Protein AF-A0A7C7MAG7-F1 (afdb_monomer)

Secondary structure (DSSP, 8-state):
--HHHHHHHHHHHHHHHBTTBSS-TTTTS-TT-GGGS------GGGS-SS--EEEEETTEEEEEEE-GGG-EEEEESS-TTT---GGGSB-SSTT-EE-TTT--EE-TTS-B--

Structure (mmCIF, N/CA/C/O backbone):
data_AF-A0A7C7MAG7-F1
#
_entry.id   AF-A0A7C7MAG7-F1
#
loop_
_atom_site.group_PDB
_atom_site.id
_atom_site.type_symbol
_atom_site.label_atom_id
_atom_site.label_alt_id
_atom_site.label_comp_id
_atom_site.label_asym_id
_atom_site.label_entity_id
_atom_site.label_seq_id
_atom_site.pdbx_PDB_ins_code
_atom_site.Cartn_x
_atom_site.Cartn_y
_atom_site.Cartn_z
_atom_site.occupancy
_atom_site.B_iso_or_equiv
_atom_site.auth_seq_id
_atom_site.auth_comp_id
_atom_site.auth_asym_id
_atom_site.auth_atom_id
_atom_site.pdbx_PDB_model_num
ATOM 1 N N . MET A 1 1 ? 0.077 -0.102 -46.050 1.00 50.94 1 MET A N 1
ATOM 2 C CA . MET A 1 1 ? 1.433 0.404 -45.736 1.00 50.94 1 MET A CA 1
ATOM 3 C C . MET A 1 1 ? 2.430 -0.643 -46.208 1.00 50.94 1 MET A C 1
ATOM 5 O O . MET A 1 1 ? 2.152 -1.820 -46.028 1.00 50.94 1 MET A O 1
ATOM 9 N N . ASN A 1 2 ? 3.493 -0.244 -46.910 1.00 47.66 2 ASN A N 1
ATOM 10 C CA . ASN A 1 2 ? 4.407 -1.168 -47.594 1.00 47.66 2 ASN A CA 1
ATOM 11 C C . ASN A 1 2 ? 5.429 -1.743 -46.595 1.00 47.66 2 ASN A C 1
ATOM 13 O O . ASN A 1 2 ? 6.173 -0.972 -45.993 1.00 47.66 2 ASN A O 1
ATOM 17 N N . GLY A 1 3 ? 5.449 -3.066 -46.404 1.00 47.47 3 GLY A N 1
ATOM 18 C CA . GLY A 1 3 ? 6.265 -3.742 -45.383 1.00 47.47 3 GLY A CA 1
ATOM 19 C C . GLY A 1 3 ? 7.776 -3.528 -45.527 1.00 47.47 3 GLY A C 1
ATOM 20 O O . GLY A 1 3 ? 8.482 -3.539 -44.527 1.00 47.47 3 GLY A O 1
ATOM 21 N N . ALA A 1 4 ? 8.254 -3.231 -46.739 1.00 56.16 4 ALA A N 1
ATOM 22 C CA . ALA A 1 4 ? 9.653 -2.884 -46.990 1.00 56.16 4 ALA A CA 1
ATOM 23 C C . ALA A 1 4 ? 10.086 -1.600 -46.256 1.00 56.16 4 ALA A C 1
ATOM 25 O O . ALA A 1 4 ? 11.155 -1.555 -45.664 1.00 56.16 4 ALA A O 1
ATOM 26 N N . LYS A 1 5 ? 9.208 -0.589 -46.193 1.00 50.78 5 LYS A N 1
ATOM 27 C CA . LYS A 1 5 ? 9.517 0.692 -45.540 1.00 50.78 5 LYS A CA 1
ATOM 28 C C . LYS A 1 5 ? 9.654 0.552 -44.016 1.00 50.78 5 LYS A C 1
ATOM 30 O O . LYS A 1 5 ? 10.458 1.242 -43.410 1.00 50.78 5 LYS A O 1
ATOM 35 N N . LEU A 1 6 ? 8.894 -0.366 -43.410 1.00 50.84 6 LEU A N 1
ATOM 36 C CA . LEU A 1 6 ? 8.972 -0.659 -41.972 1.00 50.84 6 LEU A CA 1
ATOM 37 C C . LEU A 1 6 ? 10.269 -1.390 -41.600 1.00 50.84 6 LEU A C 1
ATOM 39 O O . LEU A 1 6 ? 10.822 -1.128 -40.536 1.00 50.84 6 LEU A O 1
ATOM 43 N N . ALA A 1 7 ? 10.757 -2.280 -42.470 1.00 58.41 7 ALA A N 1
ATOM 44 C CA . ALA A 1 7 ? 12.045 -2.943 -42.283 1.00 58.41 7 ALA A CA 1
ATOM 45 C C . ALA A 1 7 ? 13.209 -1.939 -42.382 1.00 58.41 7 ALA A C 1
ATOM 47 O O . ALA A 1 7 ? 14.092 -1.953 -41.531 1.00 58.41 7 ALA A O 1
ATOM 48 N N . ASP A 1 8 ? 13.150 -1.013 -43.344 1.00 67.88 8 ASP A N 1
ATOM 49 C CA . ASP A 1 8 ? 14.159 0.042 -43.514 1.00 67.88 8 ASP A CA 1
ATOM 50 C C . ASP A 1 8 ? 14.171 1.047 -42.347 1.00 67.88 8 ASP A C 1
ATOM 52 O O . ASP A 1 8 ? 15.227 1.534 -41.941 1.00 67.88 8 ASP A O 1
ATOM 56 N N . ASP A 1 9 ? 13.000 1.364 -41.786 1.00 65.12 9 ASP A N 1
ATOM 57 C CA . ASP A 1 9 ? 12.879 2.238 -40.615 1.00 65.12 9 ASP A CA 1
ATOM 58 C C . ASP A 1 9 ? 13.403 1.558 -39.337 1.00 65.12 9 ASP A C 1
ATOM 60 O O . ASP A 1 9 ? 14.045 2.216 -38.516 1.00 65.12 9 ASP A O 1
ATOM 64 N N . ALA A 1 10 ? 13.186 0.246 -39.187 1.00 60.38 10 ALA A N 1
ATOM 65 C CA . ALA A 1 10 ? 13.730 -0.538 -38.081 1.00 60.38 10 ALA A CA 1
ATOM 66 C C . ALA A 1 10 ? 15.257 -0.670 -38.173 1.00 60.38 10 ALA A C 1
ATOM 68 O O . ALA A 1 10 ? 15.939 -0.437 -37.180 1.00 60.38 10 ALA A O 1
ATOM 69 N N . GLU A 1 11 ? 15.794 -0.973 -39.357 1.00 68.00 11 GLU A N 1
ATOM 70 C CA . GLU A 1 11 ? 17.241 -1.051 -39.588 1.00 68.00 11 GLU A CA 1
ATOM 71 C C . GLU A 1 11 ? 17.912 0.303 -39.316 1.00 68.00 11 GLU A C 1
ATOM 73 O O . GLU A 1 11 ? 18.917 0.371 -38.613 1.00 68.00 11 GLU A O 1
ATOM 78 N N . ARG A 1 12 ? 17.319 1.410 -39.781 1.00 64.81 12 ARG A N 1
ATOM 79 C CA . ARG A 1 12 ? 17.846 2.759 -39.525 1.00 64.81 12 ARG A CA 1
ATOM 80 C C . ARG A 1 12 ? 17.847 3.112 -38.036 1.00 64.81 12 ARG A C 1
ATOM 82 O O . ARG A 1 12 ? 18.854 3.605 -37.542 1.00 64.81 12 ARG A O 1
ATOM 89 N N . ALA A 1 13 ? 16.767 2.807 -37.313 1.00 61.75 13 ALA A N 1
ATOM 90 C CA . ALA A 1 13 ? 16.702 3.014 -35.865 1.00 61.75 13 ALA A CA 1
ATOM 91 C C . ALA A 1 13 ? 17.727 2.151 -35.104 1.00 61.75 13 ALA A C 1
ATOM 93 O O . ALA A 1 13 ? 18.300 2.596 -34.111 1.00 61.75 13 ALA A O 1
ATOM 94 N N . TRP A 1 14 ? 17.993 0.933 -35.586 1.00 60.62 14 TRP A N 1
ATOM 95 C CA . TRP A 1 14 ? 19.031 0.051 -35.052 1.00 60.62 14 TRP A CA 1
ATOM 96 C C . TRP A 1 1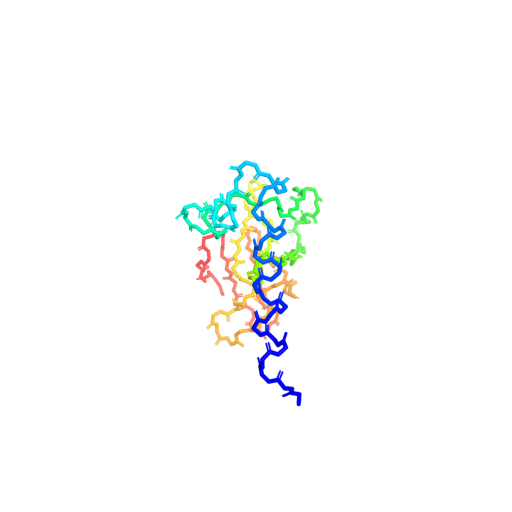4 ? 20.440 0.616 -35.252 1.00 60.62 14 TRP A C 1
ATOM 98 O O . TRP A 1 14 ? 21.226 0.634 -34.305 1.00 60.62 14 TRP A O 1
ATOM 108 N N . GLN A 1 15 ? 20.747 1.115 -36.451 1.00 66.06 15 GLN A N 1
ATOM 109 C CA . GLN A 1 15 ? 22.037 1.737 -36.766 1.00 66.06 15 GLN A CA 1
ATOM 110 C C . GLN A 1 15 ? 22.244 3.051 -35.994 1.00 66.06 15 GLN A C 1
ATOM 112 O O . GLN A 1 15 ? 23.342 3.314 -35.522 1.00 66.06 15 GLN A O 1
ATOM 117 N N . GLU A 1 16 ? 21.192 3.855 -35.798 1.00 64.50 16 GLU A N 1
ATOM 118 C CA . GLU A 1 16 ? 21.241 5.084 -34.986 1.00 64.50 16 GLU A CA 1
ATOM 119 C C . GLU A 1 16 ? 21.436 4.796 -33.486 1.00 64.50 16 GLU A C 1
ATOM 121 O O . GLU A 1 16 ? 22.097 5.562 -32.782 1.00 64.50 16 GLU A O 1
ATOM 126 N N . ALA A 1 17 ? 20.897 3.678 -32.987 1.00 58.94 17 ALA A N 1
ATOM 127 C CA . ALA A 1 17 ? 21.114 3.226 -31.614 1.00 58.94 17 ALA A CA 1
ATOM 128 C C . ALA A 1 17 ? 22.538 2.683 -31.393 1.00 58.94 17 ALA A C 1
ATOM 130 O O . ALA A 1 17 ? 23.095 2.834 -30.301 1.00 58.94 17 ALA A O 1
ATOM 131 N N . GLN A 1 18 ? 23.151 2.081 -32.419 1.00 56.66 18 GLN A N 1
ATOM 132 C CA . GLN A 1 18 ? 24.546 1.647 -32.383 1.00 56.66 18 GLN A CA 1
ATOM 133 C C . GLN A 1 18 ? 25.490 2.857 -32.455 1.00 56.66 18 GLN A C 1
ATOM 135 O O . GLN A 1 18 ? 25.848 3.344 -33.520 1.00 56.66 18 GLN A O 1
ATOM 140 N N . GLY A 1 19 ? 25.924 3.338 -31.289 1.00 50.53 19 GLY A N 1
ATOM 141 C CA . GLY A 1 19 ? 26.953 4.380 -31.171 1.00 50.53 19 GLY A CA 1
ATOM 142 C C 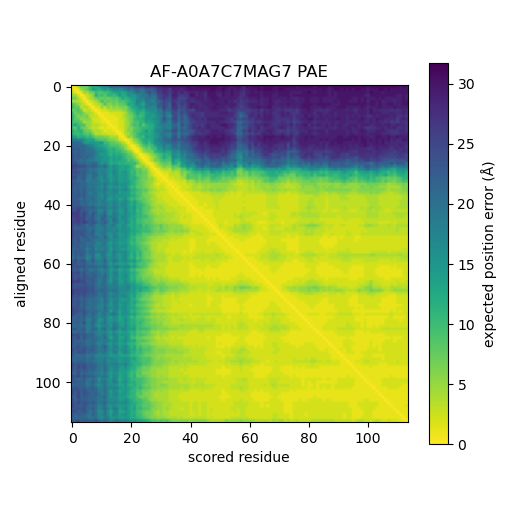. GLY A 1 19 ? 26.505 5.659 -30.470 1.00 50.53 19 GLY A C 1
ATOM 143 O O . GLY A 1 19 ? 27.351 6.486 -30.138 1.00 50.53 19 GLY A O 1
ATOM 144 N N . ALA A 1 20 ? 25.212 5.811 -30.163 1.00 57.75 20 ALA A N 1
ATOM 145 C CA . ALA A 1 20 ? 24.738 6.904 -29.310 1.00 57.75 20 ALA A CA 1
ATOM 146 C C . ALA A 1 20 ? 25.234 6.762 -27.857 1.00 57.75 20 ALA A C 1
ATOM 148 O O . ALA A 1 20 ? 25.369 7.758 -27.145 1.00 57.75 20 ALA A O 1
ATOM 149 N N . THR A 1 21 ? 25.542 5.534 -27.420 1.00 53.97 21 THR A N 1
ATOM 150 C CA . THR A 1 21 ? 26.144 5.229 -26.116 1.00 53.97 21 THR A CA 1
ATOM 151 C C . THR A 1 21 ? 27.060 3.997 -26.236 1.00 53.97 21 THR A C 1
ATOM 153 O O . THR A 1 21 ? 26.848 3.191 -27.143 1.00 53.97 21 THR A O 1
ATOM 156 N N . PRO A 1 22 ? 28.061 3.806 -25.352 1.00 56.75 22 PRO A N 1
ATOM 157 C CA . PRO A 1 22 ? 28.903 2.601 -25.337 1.00 56.75 22 PRO A CA 1
ATOM 158 C C . PRO A 1 22 ? 28.145 1.312 -24.994 1.00 56.75 22 PRO A C 1
ATOM 160 O O . PRO A 1 22 ? 28.740 0.242 -25.043 1.00 56.75 22 PRO A O 1
ATOM 163 N N . LEU A 1 23 ? 26.876 1.432 -24.598 1.00 56.72 23 LEU A N 1
ATOM 164 C CA . LEU A 1 23 ? 26.022 0.336 -24.185 1.00 56.72 23 LEU A CA 1
ATOM 165 C C . LEU A 1 23 ? 25.055 0.014 -25.329 1.00 56.72 23 LEU A C 1
ATOM 167 O O . LEU A 1 23 ? 24.328 0.883 -25.814 1.00 56.72 23 LEU A O 1
ATOM 171 N N . GLY A 1 24 ? 25.053 -1.233 -25.789 1.00 60.28 24 GLY A N 1
ATOM 172 C CA . GLY A 1 24 ? 24.107 -1.714 -26.788 1.00 60.28 24 GLY A CA 1
ATOM 173 C C . GLY A 1 24 ? 22.648 -1.600 -26.312 1.00 60.28 24 GLY A C 1
ATOM 174 O O . GLY A 1 24 ? 22.378 -1.512 -25.113 1.00 60.28 24 GLY A O 1
ATOM 175 N N . PRO A 1 25 ? 21.664 -1.675 -27.225 1.00 59.78 25 PRO A N 1
ATOM 176 C CA . PRO A 1 25 ? 20.238 -1.516 -26.902 1.00 59.78 25 PRO A CA 1
ATOM 177 C C . PRO A 1 25 ? 19.704 -2.524 -25.865 1.00 59.78 25 PRO A C 1
ATOM 179 O O . PRO A 1 25 ? 18.684 -2.271 -25.230 1.00 59.78 25 PRO A O 1
ATOM 182 N N . PHE A 1 26 ? 20.408 -3.639 -25.652 1.00 59.78 26 PHE A N 1
ATOM 183 C CA . PHE A 1 26 ? 20.084 -4.651 -24.642 1.00 59.78 26 PHE A CA 1
ATOM 184 C C . PHE A 1 26 ? 20.987 -4.608 -23.401 1.00 59.78 26 PHE A C 1
ATOM 186 O O . PHE A 1 26 ? 20.671 -5.265 -22.416 1.00 59.78 26 PHE A O 1
ATOM 193 N N . GLU A 1 27 ? 22.060 -3.810 -23.397 1.00 62.34 27 GLU A N 1
ATOM 194 C CA . GLU A 1 27 ? 22.882 -3.572 -22.196 1.00 62.34 27 GLU A CA 1
ATOM 195 C C . GLU A 1 27 ? 22.187 -2.649 -21.182 1.00 62.34 27 GLU A C 1
ATOM 197 O O . GLU A 1 27 ? 22.588 -2.591 -20.023 1.00 62.34 27 GLU A O 1
ATOM 202 N N . TYR A 1 28 ? 21.114 -1.964 -21.590 1.00 67.31 28 TYR A N 1
ATOM 203 C CA . TYR A 1 28 ? 20.269 -1.153 -20.707 1.00 67.31 28 TYR A CA 1
ATOM 204 C C . TYR A 1 28 ? 19.242 -1.957 -19.907 1.00 67.31 28 TYR A C 1
ATOM 206 O O . TYR A 1 28 ? 18.640 -1.414 -18.979 1.00 67.31 28 TYR A O 1
ATOM 214 N N . VAL A 1 29 ? 19.006 -3.225 -20.258 1.00 70.50 29 VAL A N 1
ATOM 215 C CA . VAL A 1 29 ? 18.064 -4.069 -19.521 1.00 70.50 29 VAL A CA 1
ATOM 216 C C . VAL A 1 29 ? 18.815 -4.698 -18.353 1.00 70.50 29 VAL A C 1
ATOM 218 O O . VAL A 1 29 ? 19.770 -5.443 -18.580 1.00 70.50 29 VAL A O 1
ATOM 221 N N . PRO A 1 30 ? 18.410 -4.429 -17.101 1.00 77.38 30 PRO A N 1
ATOM 222 C CA . PRO A 1 30 ? 19.061 -5.045 -15.961 1.00 77.38 30 PRO A CA 1
ATOM 223 C C . PRO A 1 30 ? 18.989 -6.578 -16.067 1.00 77.38 30 PRO A C 1
ATOM 225 O O . PRO A 1 30 ? 17.956 -7.102 -16.490 1.00 77.38 30 PRO A O 1
ATOM 228 N N . PRO A 1 31 ? 20.036 -7.322 -15.668 1.00 78.25 31 PRO A N 1
ATOM 229 C CA . PRO A 1 31 ? 20.117 -8.771 -15.881 1.00 78.25 31 PRO A CA 1
ATOM 230 C C . PRO A 1 31 ? 18.994 -9.567 -15.198 1.00 78.25 31 PRO A C 1
ATOM 232 O O . PRO A 1 31 ? 18.697 -10.683 -15.613 1.00 78.25 31 P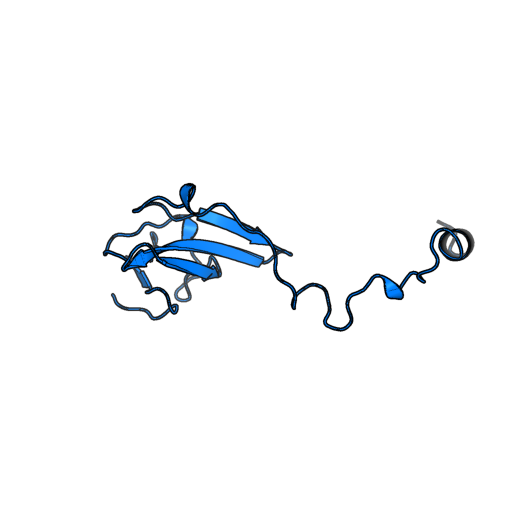RO A O 1
ATOM 235 N N . LEU A 1 32 ? 18.362 -8.996 -14.170 1.00 83.69 32 LEU A N 1
ATOM 236 C CA . LEU A 1 32 ? 17.228 -9.588 -13.453 1.00 83.69 32 LEU A CA 1
ATOM 237 C C . LEU A 1 32 ? 15.859 -9.080 -13.956 1.00 83.69 32 LEU A C 1
ATOM 239 O O . LEU A 1 32 ? 14.818 -9.443 -13.418 1.00 83.69 32 LEU A O 1
ATOM 243 N N . GLY A 1 33 ? 15.842 -8.226 -14.984 1.00 84.94 33 GLY A N 1
ATOM 244 C CA . GLY A 1 33 ? 14.672 -7.451 -15.394 1.00 84.94 33 GLY A CA 1
ATOM 245 C C . GLY A 1 33 ? 14.383 -6.283 -14.447 1.00 84.94 33 GLY A C 1
ATOM 246 O O . GLY A 1 33 ? 14.996 -6.142 -13.397 1.00 84.94 33 GLY A O 1
ATOM 247 N N . PHE A 1 34 ? 13.433 -5.416 -14.801 1.00 84.38 34 PHE A N 1
ATOM 248 C CA . PHE A 1 34 ? 13.126 -4.233 -13.984 1.00 84.38 34 PHE A CA 1
ATOM 249 C C . PHE A 1 34 ? 12.479 -4.578 -12.631 1.00 84.38 34 PHE A C 1
ATOM 251 O O . PHE A 1 34 ? 12.604 -3.823 -11.681 1.00 84.38 34 PHE A O 1
ATOM 258 N N . ARG A 1 35 ? 11.830 -5.738 -12.485 1.00 88.44 35 ARG A N 1
ATOM 259 C CA . ARG A 1 35 ? 11.053 -6.050 -11.272 1.00 88.44 35 ARG A CA 1
ATOM 260 C C . ARG A 1 35 ? 11.897 -6.308 -10.023 1.00 88.44 35 ARG A C 1
ATOM 262 O O . ARG A 1 35 ? 11.427 -6.053 -8.922 1.00 88.44 35 ARG A O 1
ATOM 269 N N . GLU A 1 36 ? 13.142 -6.733 -10.195 1.00 88.56 36 GLU A N 1
ATOM 270 C CA . GLU A 1 36 ? 14.018 -7.190 -9.109 1.00 88.56 36 GLU A CA 1
ATOM 271 C C . GLU A 1 36 ? 14.868 -6.064 -8.485 1.00 88.56 36 GLU A C 1
ATOM 273 O O . GLU A 1 36 ? 15.938 -6.304 -7.924 1.00 88.56 36 GLU A O 1
ATOM 278 N N . TYR A 1 37 ? 14.418 -4.811 -8.597 1.00 89.94 37 TYR A N 1
ATOM 279 C CA . TYR A 1 37 ? 15.137 -3.630 -8.113 1.00 89.94 37 TYR A CA 1
ATOM 280 C C . TYR A 1 37 ? 14.303 -2.820 -7.120 1.00 89.94 37 TYR A C 1
ATOM 282 O O . TYR A 1 37 ? 13.078 -2.908 -7.070 1.00 89.94 37 TYR A O 1
ATOM 290 N N . TRP A 1 38 ? 14.981 -2.004 -6.311 1.00 92.44 38 TRP A N 1
ATOM 291 C CA . TRP A 1 38 ? 14.324 -1.107 -5.364 1.00 92.44 38 TRP A CA 1
ATOM 292 C C . TRP A 1 38 ? 13.781 0.136 -6.064 1.00 92.44 38 TRP A C 1
ATOM 294 O O . TRP A 1 38 ? 14.528 0.870 -6.711 1.00 92.44 38 TRP A O 1
ATOM 304 N N . TYR A 1 39 ? 12.495 0.411 -5.850 1.00 93.56 39 TYR A N 1
ATOM 305 C CA . TYR A 1 39 ? 11.816 1.597 -6.362 1.00 93.56 39 TYR A CA 1
ATOM 306 C C . TYR A 1 39 ? 11.368 2.499 -5.209 1.00 93.56 39 TYR A C 1
ATOM 308 O O . TYR A 1 39 ? 10.737 2.016 -4.264 1.00 93.56 39 TYR A O 1
ATOM 316 N N . PRO A 1 40 ? 11.657 3.811 -5.257 1.00 94.88 40 PRO A N 1
ATOM 317 C CA . PRO A 1 40 ? 11.074 4.745 -4.307 1.00 94.88 40 PRO A CA 1
ATOM 318 C C . PRO A 1 40 ? 9.560 4.822 -4.544 1.00 94.88 40 PRO A C 1
ATOM 320 O O . PRO A 1 40 ? 9.122 5.132 -5.649 1.00 94.88 40 PRO A O 1
ATOM 323 N N . ALA A 1 41 ? 8.768 4.542 -3.509 1.00 96.38 41 ALA A N 1
ATOM 324 C CA . ALA A 1 41 ? 7.308 4.559 -3.603 1.00 96.38 41 ALA A CA 1
ATOM 325 C C . ALA A 1 41 ? 6.711 5.883 -3.095 1.00 96.38 41 ALA A C 1
ATOM 327 O O . ALA A 1 41 ? 6.061 6.601 -3.849 1.00 96.38 41 ALA A O 1
ATOM 328 N N . LEU A 1 42 ? 6.938 6.217 -1.819 1.00 96.31 42 LEU A N 1
ATOM 329 C CA . LEU A 1 42 ? 6.456 7.447 -1.180 1.00 96.31 42 LEU A CA 1
ATOM 330 C C . LEU A 1 42 ? 7.222 7.753 0.118 1.00 96.31 42 LEU A C 1
ATOM 332 O O . LEU A 1 42 ? 7.938 6.900 0.652 1.00 96.31 42 LEU A O 1
ATOM 336 N N . PHE A 1 43 ? 7.043 8.953 0.672 1.00 96.00 43 PHE A N 1
ATOM 337 C CA . PHE A 1 43 ? 7.586 9.307 1.979 1.00 96.00 43 PHE A CA 1
ATOM 338 C C . PHE A 1 43 ? 6.724 8.756 3.120 1.00 96.00 43 PHE A C 1
ATOM 340 O O . PHE A 1 43 ? 5.502 8.886 3.132 1.00 96.00 43 PHE A O 1
ATOM 347 N N . LYS A 1 44 ? 7.374 8.271 4.188 1.00 93.50 44 LYS A N 1
ATOM 348 C CA . LYS A 1 44 ? 6.707 7.768 5.408 1.00 93.50 44 LYS A CA 1
ATOM 349 C C . LYS A 1 44 ? 5.651 8.728 5.982 1.00 93.50 44 LYS A C 1
ATOM 351 O O . LYS A 1 44 ? 4.652 8.274 6.527 1.00 93.50 44 LYS A O 1
ATOM 356 N N . LYS A 1 45 ? 5.870 10.043 5.884 1.00 94.06 45 LYS A N 1
ATOM 357 C CA . LYS A 1 45 ? 4.959 11.082 6.404 1.00 94.06 45 LYS A CA 1
ATOM 358 C C . LYS A 1 45 ? 3.636 11.196 5.638 1.00 94.06 45 LYS A C 1
ATOM 360 O O . LYS A 1 45 ? 2.699 11.791 6.151 1.00 94.06 45 LYS A O 1
ATOM 365 N N . GLU A 1 46 ? 3.563 10.658 4.424 1.00 95.19 46 GLU A N 1
ATOM 366 C CA . GLU A 1 46 ? 2.353 10.694 3.597 1.00 95.19 46 GLU A CA 1
ATOM 367 C C . GLU A 1 46 ? 1.340 9.621 4.014 1.00 95.19 46 GLU A C 1
ATOM 369 O O . GLU A 1 46 ? 0.163 9.715 3.669 1.00 95.19 46 GLU A O 1
ATOM 374 N N . ILE A 1 47 ? 1.777 8.623 4.788 1.00 95.12 47 ILE A N 1
ATOM 375 C CA . ILE A 1 47 ? 0.931 7.542 5.295 1.00 95.12 47 ILE A CA 1
ATOM 376 C C . ILE A 1 47 ? 0.398 7.949 6.663 1.00 95.12 47 ILE A C 1
ATOM 378 O O . ILE A 1 47 ? 1.126 7.909 7.661 1.00 95.12 47 ILE A O 1
ATOM 382 N N . GLY A 1 48 ? -0.875 8.333 6.699 1.00 92.50 48 GLY A N 1
ATOM 383 C CA . GLY A 1 48 ? -1.575 8.640 7.941 1.00 92.50 48 GLY A CA 1
ATOM 384 C C . GLY A 1 48 ? -1.789 7.398 8.816 1.00 92.50 48 GLY A C 1
ATOM 385 O O . GLY A 1 48 ? -1.564 6.273 8.372 1.00 92.50 48 GLY A O 1
ATOM 386 N N . PRO A 1 49 ? -2.245 7.578 10.067 1.00 92.06 49 PRO A N 1
ATOM 387 C CA . PRO A 1 49 ? -2.521 6.462 10.970 1.00 92.06 49 PRO A CA 1
ATOM 388 C C . PRO A 1 49 ? -3.744 5.635 10.551 1.00 92.06 49 PRO A C 1
ATOM 390 O O . PRO A 1 49 ? -3.819 4.464 10.902 1.00 92.06 49 PRO A O 1
ATOM 393 N N . LYS A 1 50 ? -4.696 6.237 9.819 1.00 94.69 50 LYS A N 1
ATOM 394 C CA . LYS A 1 50 ? -5.968 5.599 9.448 1.00 94.69 50 LYS A CA 1
ATOM 395 C C . LYS A 1 50 ? -6.101 5.344 7.945 1.00 94.69 50 LYS A C 1
ATOM 397 O O . LYS A 1 50 ? -6.543 4.272 7.548 1.00 94.69 50 LYS A O 1
ATOM 402 N N . GLN A 1 51 ? -5.723 6.317 7.116 1.00 95.38 51 GLN A N 1
ATOM 403 C CA . GLN A 1 51 ? -5.914 6.249 5.666 1.00 95.38 51 GLN A CA 1
ATOM 404 C C . GLN A 1 51 ? -4.732 5.557 4.969 1.00 95.38 51 GLN A C 1
ATOM 406 O O . GLN A 1 51 ? -3.608 6.071 5.050 1.0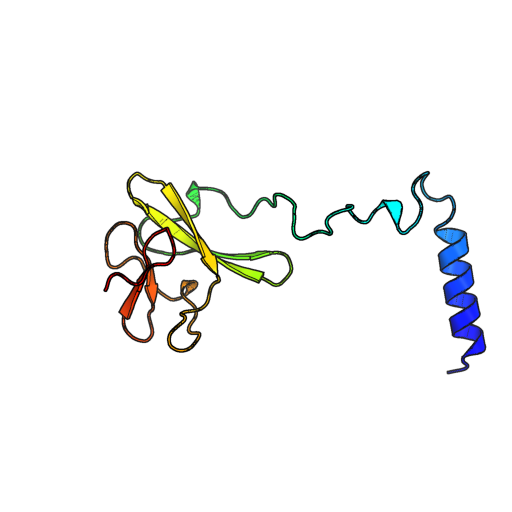0 95.38 51 GLN A O 1
ATOM 411 N N . PRO A 1 52 ? -4.969 4.442 4.253 1.00 97.25 52 PRO A N 1
ATOM 412 C CA . PRO A 1 52 ? -3.960 3.834 3.401 1.00 97.25 52 PRO A CA 1
ATOM 413 C C . PRO A 1 52 ? -3.643 4.716 2.183 1.00 97.25 52 PRO A C 1
ATOM 415 O O . PRO A 1 52 ? -4.354 5.671 1.858 1.00 97.25 52 PRO A O 1
ATOM 418 N N . LYS A 1 53 ? -2.540 4.406 1.501 1.00 98.19 53 LYS A N 1
ATOM 419 C CA . LYS A 1 53 ? -2.076 5.093 0.294 1.00 98.19 53 LYS A CA 1
ATOM 420 C C . LYS A 1 53 ? -1.880 4.108 -0.843 1.00 98.19 53 LYS A C 1
ATOM 422 O O . LYS A 1 53 ? -1.161 3.130 -0.699 1.00 98.19 53 LYS A O 1
ATOM 427 N N . PHE A 1 54 ? -2.497 4.407 -1.974 1.00 98.19 54 PHE A N 1
ATOM 428 C CA . PHE A 1 54 ? -2.287 3.696 -3.225 1.00 98.19 54 PHE A CA 1
ATOM 429 C C . PHE A 1 54 ? -1.061 4.244 -3.962 1.00 98.19 54 PHE A C 1
ATOM 431 O O . PHE A 1 54 ? -0.899 5.462 -4.057 1.00 98.19 54 PHE A O 1
ATOM 438 N N . VAL A 1 55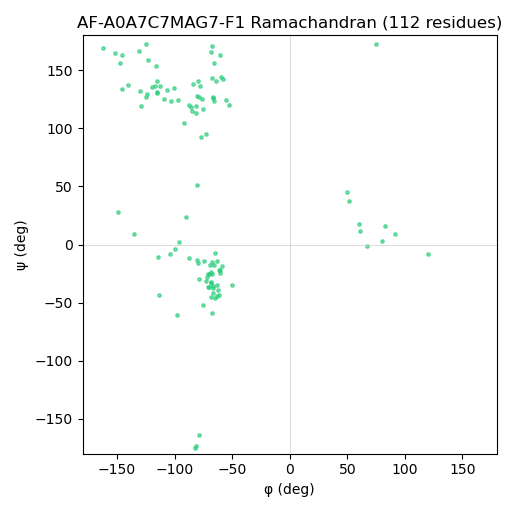 ? -0.250 3.353 -4.532 1.00 98.19 55 VAL A N 1
ATOM 439 C CA . VAL A 1 55 ? 0.787 3.680 -5.517 1.00 98.19 55 VAL A CA 1
ATOM 440 C C . VAL A 1 55 ? 0.807 2.595 -6.590 1.00 98.19 55 VAL A C 1
ATOM 442 O O . VAL A 1 55 ? 0.768 1.410 -6.270 1.00 98.19 55 VAL A O 1
ATOM 445 N N . LYS A 1 56 ? 0.921 2.999 -7.859 1.00 97.44 56 LYS A N 1
ATOM 446 C CA . LYS A 1 56 ? 1.198 2.083 -8.971 1.00 97.44 56 LYS A CA 1
ATOM 447 C C . LYS A 1 56 ? 2.692 2.084 -9.288 1.00 97.44 56 LYS A C 1
ATOM 449 O O . LYS A 1 56 ? 3.246 3.144 -9.576 1.00 97.44 56 LYS A O 1
ATOM 454 N N . ILE A 1 57 ? 3.330 0.914 -9.279 1.00 95.62 57 ILE A N 1
ATOM 455 C CA . ILE A 1 57 ? 4.746 0.741 -9.641 1.00 95.62 57 ILE A CA 1
ATOM 456 C C . ILE A 1 57 ? 4.848 -0.381 -10.669 1.00 95.62 57 ILE A C 1
ATOM 458 O O . ILE A 1 57 ? 4.485 -1.511 -10.375 1.00 95.62 57 ILE A O 1
ATOM 462 N N . MET A 1 58 ? 5.356 -0.085 -11.870 1.00 92.69 58 MET A N 1
ATOM 463 C CA . MET A 1 58 ? 5.499 -1.081 -12.950 1.00 92.69 58 MET A CA 1
ATOM 464 C C . MET A 1 58 ? 4.210 -1.881 -13.213 1.00 92.69 58 MET A C 1
ATOM 466 O O . MET A 1 58 ? 4.232 -3.101 -13.336 1.00 92.69 58 MET A O 1
ATOM 470 N N . ASP A 1 59 ? 3.093 -1.157 -13.274 1.00 92.94 59 ASP A N 1
ATOM 471 C CA . ASP A 1 59 ? 1.727 -1.675 -13.422 1.00 92.94 59 ASP A CA 1
ATOM 472 C C . ASP A 1 59 ? 1.170 -2.493 -12.242 1.00 92.94 59 ASP A C 1
ATOM 474 O O . ASP A 1 59 ? -0.013 -2.821 -12.233 1.00 92.94 59 ASP A O 1
ATOM 478 N N . GLU A 1 60 ? 1.949 -2.703 -11.182 1.00 95.75 60 GLU A N 1
ATOM 479 C CA . GLU A 1 60 ? 1.450 -3.281 -9.936 1.00 95.75 60 GLU A CA 1
ATOM 480 C C . GLU A 1 60 ? 0.756 -2.231 -9.081 1.00 95.75 60 GLU A C 1
ATOM 482 O O . GLU A 1 60 ? 1.323 -1.179 -8.771 1.00 95.75 60 GLU A O 1
ATOM 487 N N . ASP A 1 61 ? -0.469 -2.544 -8.676 1.00 98.19 61 ASP A N 1
ATOM 488 C CA . ASP A 1 61 ? -1.254 -1.743 -7.750 1.00 98.19 61 ASP A CA 1
ATOM 489 C C . ASP A 1 61 ? -0.875 -2.130 -6.311 1.00 98.19 61 ASP A C 1
ATOM 491 O O . ASP A 1 61 ? -1.113 -3.259 -5.879 1.00 98.19 61 ASP A O 1
ATOM 495 N N . ILE A 1 62 ? -0.275 -1.199 -5.564 1.00 98.31 62 ILE A N 1
ATOM 496 C CA . ILE A 1 62 ? 0.251 -1.428 -4.212 1.00 98.31 62 ILE A CA 1
ATOM 497 C C . ILE A 1 62 ? -0.469 -0.508 -3.225 1.00 98.31 62 ILE A C 1
ATOM 499 O O . ILE A 1 62 ? -0.635 0.690 -3.469 1.00 98.31 62 ILE A O 1
ATOM 503 N N . VAL A 1 63 ? -0.867 -1.060 -2.082 1.00 98.56 63 VAL A N 1
ATOM 504 C CA . VAL A 1 63 ? -1.416 -0.312 -0.952 1.00 98.56 63 VAL A CA 1
ATOM 505 C C . VAL A 1 63 ? -0.398 -0.238 0.180 1.00 98.56 63 VAL A C 1
ATOM 507 O O . VAL A 1 63 ? 0.185 -1.241 0.578 1.00 98.56 63 VAL A O 1
ATOM 510 N N . PHE A 1 64 ? -0.210 0.958 0.727 1.00 98.44 64 PHE A N 1
ATOM 511 C CA . PHE A 1 64 ? 0.634 1.232 1.881 1.00 98.44 64 PHE A CA 1
ATOM 512 C C . PHE A 1 64 ? -0.220 1.661 3.068 1.00 98.44 64 PHE A C 1
ATOM 514 O O . PHE A 1 64 ? -1.103 2.504 2.923 1.00 98.44 64 PHE A O 1
ATOM 521 N N . PHE A 1 65 ? 0.059 1.144 4.260 1.00 97.88 65 PHE A N 1
ATOM 522 C CA . PHE A 1 65 ? -0.675 1.518 5.471 1.00 97.88 65 PHE A CA 1
ATOM 523 C C . PHE A 1 65 ? 0.217 1.516 6.711 1.00 97.88 65 PHE A C 1
ATOM 525 O O . PHE A 1 65 ? 1.339 0.994 6.718 1.00 97.88 65 PHE A O 1
ATOM 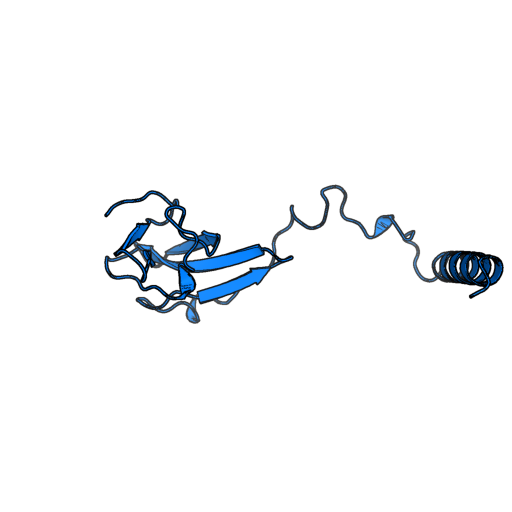532 N N . ARG A 1 66 ? -0.278 2.167 7.767 1.00 97.56 66 ARG A N 1
ATOM 533 C CA . ARG A 1 66 ? 0.415 2.282 9.047 1.00 97.56 66 ARG A CA 1
ATOM 534 C C . ARG A 1 66 ? 0.200 1.017 9.873 1.00 97.56 66 ARG A C 1
ATOM 536 O O . ARG A 1 66 ? -0.904 0.744 10.328 1.00 97.56 66 ARG A O 1
ATOM 543 N N . GLY A 1 67 ? 1.278 0.272 10.078 1.00 95.75 67 GLY A N 1
ATOM 544 C CA . GLY A 1 67 ? 1.357 -0.856 10.996 1.00 95.75 67 GLY A CA 1
ATOM 545 C C . GLY A 1 67 ? 1.591 -0.433 12.445 1.00 95.75 67 GLY A C 1
ATOM 546 O O . GLY A 1 67 ? 1.628 0.749 12.799 1.00 95.75 67 GLY A O 1
ATOM 547 N N . LYS A 1 68 ? 1.802 -1.434 13.301 1.00 92.75 68 LYS A N 1
ATOM 548 C CA . LYS A 1 68 ? 2.183 -1.229 14.706 1.00 92.75 68 LYS A CA 1
ATOM 549 C C . LYS A 1 68 ? 3.577 -0.595 14.804 1.00 92.75 68 LYS A C 1
ATOM 551 O O . LYS A 1 68 ? 4.400 -0.735 13.901 1.00 92.75 68 LYS A O 1
ATOM 556 N N . ALA A 1 69 ? 3.844 0.089 15.919 1.00 90.88 69 ALA A N 1
ATOM 557 C CA . ALA A 1 69 ? 5.133 0.737 16.196 1.00 90.88 69 ALA A CA 1
ATOM 558 C C . ALA A 1 69 ? 5.626 1.650 15.053 1.00 90.88 69 ALA A C 1
ATOM 560 O O . ALA A 1 69 ? 6.814 1.697 14.742 1.00 90.88 69 ALA A O 1
ATOM 561 N N . GLU A 1 70 ? 4.703 2.359 14.397 1.00 88.75 70 GLU A N 1
ATOM 562 C CA . GLU A 1 70 ? 4.991 3.257 13.276 1.00 88.75 70 GLU A CA 1
ATOM 563 C C . GLU A 1 70 ? 5.615 2.595 12.031 1.00 88.75 70 GLU A C 1
ATOM 565 O O . GLU A 1 70 ? 6.063 3.315 11.125 1.00 88.75 70 GLU A O 1
ATOM 570 N N . LYS A 1 71 ? 5.633 1.255 11.948 1.00 94.56 71 LYS A N 1
ATOM 571 C CA . LYS A 1 71 ? 6.106 0.519 10.768 1.00 94.56 71 LYS A CA 1
ATOM 572 C C . LYS A 1 71 ? 5.146 0.749 9.601 1.00 94.56 71 LYS A C 1
ATOM 574 O O . LYS A 1 71 ? 3.941 0.879 9.788 1.00 94.56 71 LYS A O 1
ATOM 579 N N . VAL A 1 72 ? 5.688 0.848 8.395 1.00 96.88 72 VAL A N 1
ATOM 580 C CA . VAL A 1 72 ? 4.904 0.925 7.159 1.00 96.88 72 VAL A CA 1
ATOM 581 C C . VAL A 1 72 ? 4.902 -0.455 6.526 1.00 96.88 72 VAL A C 1
ATOM 583 O O . VAL A 1 72 ? 5.956 -1.085 6.447 1.00 96.88 72 VAL A O 1
ATOM 586 N N . HIS A 1 73 ? 3.732 -0.896 6.085 1.00 97.62 73 HIS A N 1
ATOM 587 C CA . HIS A 1 73 ? 3.563 -2.136 5.337 1.00 97.62 73 HIS A CA 1
ATOM 588 C C . HIS A 1 73 ? 3.060 -1.828 3.935 1.00 97.62 73 HIS A C 1
ATOM 590 O O . HIS A 1 73 ? 2.433 -0.788 3.718 1.00 97.62 73 HIS A O 1
ATOM 596 N N . ALA A 1 74 ? 3.365 -2.730 3.010 1.00 97.88 74 ALA A N 1
ATOM 597 C CA . ALA A 1 74 ? 2.927 -2.681 1.629 1.00 97.88 74 ALA A CA 1
ATOM 598 C C . ALA A 1 74 ? 2.324 -4.038 1.266 1.00 97.88 74 ALA A C 1
ATOM 600 O O . ALA A 1 74 ? 2.934 -5.066 1.548 1.00 97.88 74 ALA A O 1
ATOM 601 N N . LEU A 1 75 ? 1.147 -4.031 0.651 1.00 98.12 75 LEU A N 1
ATOM 602 C CA . LEU A 1 75 ? 0.480 -5.212 0.104 1.00 98.12 75 LEU A CA 1
ATOM 603 C C . LEU A 1 75 ? 0.036 -4.902 -1.326 1.00 98.12 75 LEU A C 1
ATOM 605 O O . LEU A 1 75 ? -0.010 -3.737 -1.726 1.00 98.12 75 LEU A O 1
ATOM 609 N N . PHE A 1 76 ? -0.341 -5.920 -2.093 1.00 97.94 76 PHE A N 1
ATOM 610 C CA . PHE A 1 76 ? -1.075 -5.671 -3.330 1.00 97.94 76 PHE A CA 1
ATOM 611 C C . PHE A 1 76 ? -2.435 -5.029 -3.014 1.00 97.94 76 PHE A C 1
ATOM 613 O O . PHE A 1 76 ? -3.098 -5.403 -2.047 1.00 97.94 76 PHE A O 1
ATOM 620 N N . ASP A 1 77 ? -2.868 -4.066 -3.825 1.00 98.56 77 ASP A N 1
ATOM 621 C CA . ASP A 1 77 ? -4.114 -3.318 -3.617 1.00 98.56 77 ASP A CA 1
ATOM 622 C C . ASP A 1 77 ? -5.357 -4.087 -4.099 1.00 98.56 77 ASP A C 1
ATOM 624 O O . ASP A 1 77 ? -6.182 -3.584 -4.864 1.00 98.56 77 ASP A O 1
ATOM 628 N N . TRP A 1 78 ? -5.502 -5.335 -3.660 1.00 97.56 78 TRP A N 1
ATOM 629 C CA . TRP A 1 78 ? -6.700 -6.127 -3.904 1.00 97.56 78 TRP A CA 1
ATOM 630 C C . TRP A 1 78 ? -6.986 -7.053 -2.725 1.00 97.56 78 TRP A C 1
ATOM 632 O O . TRP A 1 78 ? -6.116 -7.736 -2.194 1.00 97.56 78 TRP A O 1
ATOM 642 N N . CYS A 1 79 ? -8.248 -7.079 -2.315 1.00 98.25 79 CYS A N 1
ATOM 643 C CA . CYS A 1 79 ? -8.733 -7.980 -1.287 1.00 98.25 79 CYS A CA 1
ATOM 644 C C . CYS A 1 79 ? -8.883 -9.396 -1.873 1.00 98.25 79 CYS A C 1
ATOM 646 O O . CYS A 1 79 ? -9.644 -9.557 -2.834 1.00 98.25 79 CYS A O 1
ATOM 648 N N . PRO A 1 80 ? -8.262 -10.439 -1.287 1.00 97.69 80 PRO A N 1
ATOM 649 C CA . PRO A 1 80 ? -8.331 -11.807 -1.807 1.00 97.69 80 PRO A CA 1
ATOM 650 C C . PRO A 1 80 ? -9.744 -12.407 -1.801 1.00 97.69 80 PRO A C 1
ATOM 652 O O . PRO A 1 80 ? -9.987 -13.406 -2.468 1.00 97.69 80 PRO A O 1
ATOM 655 N N . HIS A 1 81 ? -10.697 -11.795 -1.090 1.00 97.69 81 HIS A N 1
ATOM 656 C CA . HIS A 1 81 ? -12.093 -12.223 -1.104 1.00 97.69 81 HIS A CA 1
ATOM 657 C C . HIS A 1 81 ? -12.760 -11.982 -2.472 1.00 97.69 81 HIS A C 1
ATOM 659 O O . HIS A 1 81 ? -13.269 -12.920 -3.081 1.00 97.69 81 HIS A O 1
ATOM 665 N N . ARG A 1 82 ? -12.803 -10.726 -2.946 1.00 97.44 82 ARG A N 1
ATOM 666 C CA . ARG A 1 82 ? -13.517 -10.324 -4.184 1.00 97.44 82 ARG A CA 1
ATOM 667 C C . ARG A 1 82 ? -12.865 -9.142 -4.916 1.00 97.44 82 ARG A C 1
ATOM 669 O O . ARG A 1 82 ? -13.556 -8.358 -5.560 1.00 97.44 82 ARG A O 1
ATOM 676 N N . SER A 1 83 ? -11.552 -8.982 -4.767 1.00 96.94 83 SER A N 1
ATOM 677 C CA . SER A 1 83 ? -10.710 -8.008 -5.482 1.00 96.94 83 SER A CA 1
ATOM 678 C C . SER A 1 83 ? -11.067 -6.531 -5.285 1.00 96.94 83 SER A C 1
ATOM 680 O O . SER A 1 83 ? -10.626 -5.685 -6.059 1.00 96.94 83 SER A O 1
ATOM 682 N N . ALA A 1 84 ? -11.833 -6.190 -4.244 1.00 98.00 84 ALA A N 1
ATOM 683 C CA . ALA A 1 84 ? -12.009 -4.793 -3.851 1.00 98.00 84 ALA A CA 1
ATOM 684 C C . ALA A 1 84 ? -10.654 -4.172 -3.492 1.00 98.00 84 ALA A C 1
ATOM 686 O O . ALA A 1 84 ? -9.804 -4.842 -2.902 1.00 98.00 84 ALA A O 1
ATOM 687 N N . ARG A 1 85 ? -10.467 -2.894 -3.822 1.00 98.19 85 ARG A N 1
ATOM 688 C CA . ARG A 1 85 ? -9.241 -2.165 -3.494 1.00 98.19 85 ARG A CA 1
ATOM 689 C C . ARG A 1 85 ? -9.136 -1.993 -1.986 1.00 98.19 85 ARG A C 1
ATOM 691 O O . ARG A 1 85 ? -10.053 -1.486 -1.344 1.00 98.19 85 ARG A O 1
ATOM 698 N N . LEU A 1 86 ? -8.011 -2.399 -1.416 1.00 98.50 86 LEU A N 1
ATOM 699 C CA . LEU A 1 86 ? -7.736 -2.201 0.005 1.00 98.50 86 LEU A CA 1
ATOM 700 C C . LEU A 1 86 ? -7.455 -0.722 0.307 1.00 98.50 86 LEU A C 1
ATOM 702 O O . LEU A 1 86 ? -7.766 -0.242 1.391 1.00 98.50 86 LEU A O 1
ATOM 706 N N . SER A 1 87 ? -6.940 0.021 -0.672 1.00 98.12 87 SER A N 1
ATOM 707 C CA . SER A 1 87 ? -6.647 1.453 -0.612 1.00 98.12 87 SER A CA 1
ATOM 708 C C . SER A 1 87 ? -7.878 2.347 -0.470 1.00 98.12 87 SER A C 1
ATOM 710 O O . SER A 1 87 ? -7.735 3.503 -0.079 1.00 98.12 87 SER A O 1
ATOM 712 N N . GLN A 1 88 ? -9.070 1.829 -0.770 1.00 98.00 88 GLN A N 1
ATOM 713 C CA . GLN A 1 88 ? -10.344 2.501 -0.495 1.00 98.00 88 GLN A CA 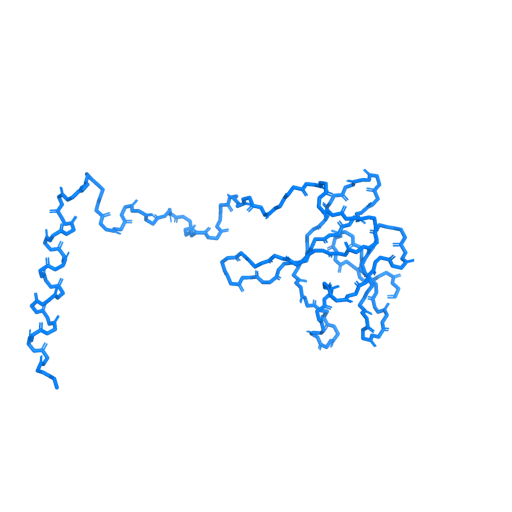1
ATOM 714 C C . GLN A 1 88 ? -10.873 2.193 0.917 1.00 98.00 88 GLN A C 1
ATOM 716 O O . GLN A 1 88 ?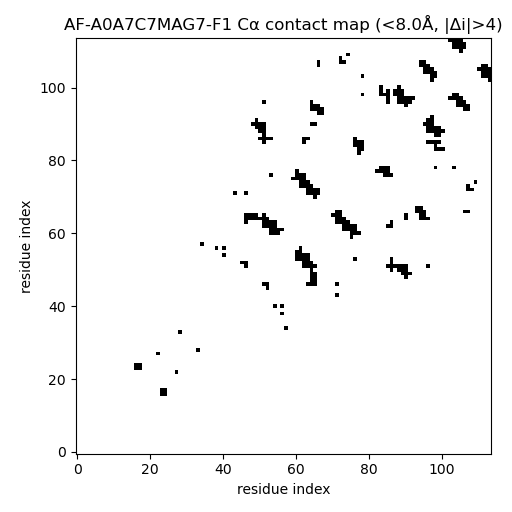 -11.789 2.847 1.402 1.00 98.00 88 GLN A O 1
ATOM 721 N N . GLY A 1 89 ? -10.277 1.210 1.594 1.00 97.12 89 GLY A N 1
ATOM 722 C CA . GLY A 1 89 ? -10.553 0.895 2.985 1.00 97.12 89 GLY A CA 1
ATOM 723 C C . GLY A 1 89 ? -9.856 1.831 3.970 1.00 97.12 89 GLY A C 1
ATOM 724 O O . GLY A 1 89 ? -9.343 2.900 3.634 1.00 97.12 89 GLY A O 1
ATOM 725 N N . GLU A 1 90 ? -9.805 1.401 5.225 1.00 97.44 90 GLU A N 1
ATOM 726 C CA . GLU A 1 90 ? -9.141 2.144 6.292 1.00 97.44 90 GLU A CA 1
ATOM 727 C C . GLU A 1 90 ? -8.616 1.231 7.398 1.00 97.44 90 GLU A C 1
ATOM 729 O O . GLU A 1 90 ? -8.990 0.067 7.504 1.00 97.44 90 GLU A O 1
ATOM 734 N N . SER A 1 91 ? -7.733 1.754 8.245 1.00 96.44 91 SER A N 1
ATOM 735 C CA . SER A 1 91 ? -7.295 1.060 9.455 1.00 96.44 91 SER A CA 1
ATOM 736 C C . SER A 1 91 ? -8.377 1.162 10.536 1.00 96.44 91 SER A C 1
ATOM 738 O O . SER A 1 91 ? -8.431 2.148 11.276 1.00 96.44 91 SER A O 1
ATOM 740 N N . LEU A 1 92 ? -9.272 0.169 10.609 1.00 96.81 92 LEU A N 1
ATOM 741 C CA . LEU A 1 92 ? -10.269 0.083 11.689 1.00 96.81 92 LEU A CA 1
ATOM 742 C C . LEU A 1 92 ? -9.670 -0.469 12.984 1.00 96.81 92 LEU A C 1
ATOM 744 O O . LEU A 1 92 ? -10.098 -0.088 14.073 1.00 96.81 92 LEU A O 1
ATOM 748 N N . PHE A 1 93 ? -8.653 -1.325 12.867 1.00 95.31 93 PHE A N 1
ATOM 749 C CA . PHE A 1 93 ? -7.921 -1.879 14.000 1.00 95.31 93 PHE A CA 1
ATOM 750 C C . PHE A 1 93 ? -6.454 -1.430 13.953 1.00 95.31 93 PHE A C 1
ATOM 752 O O . PHE A 1 93 ? -5.837 -1.479 12.884 1.00 95.31 93 PHE A O 1
ATOM 759 N N . PRO A 1 94 ? -5.852 -1.025 15.088 1.00 93.06 94 PRO A N 1
ATOM 760 C CA . PRO A 1 94 ? -4.489 -0.506 15.110 1.00 93.06 94 PRO A CA 1
ATOM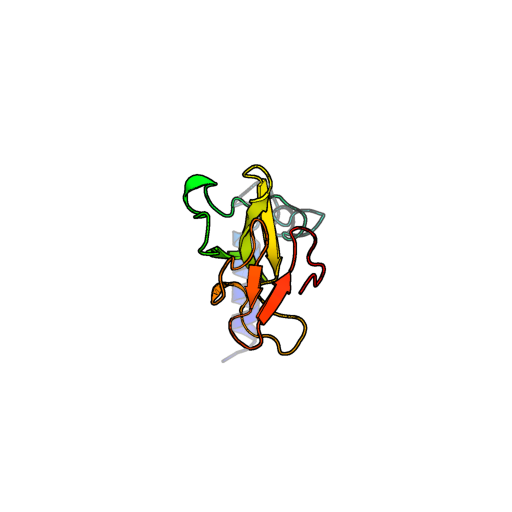 761 C C . PRO A 1 94 ? -3.466 -1.428 14.435 1.00 93.06 94 PRO A C 1
ATOM 763 O O . PRO A 1 94 ? -3.228 -2.558 14.869 1.00 93.06 94 PRO A O 1
ATOM 766 N N . GLY A 1 95 ? -2.812 -0.902 13.400 1.00 95.00 95 GLY A N 1
ATOM 767 C CA . GLY A 1 95 ? -1.756 -1.597 12.672 1.00 95.00 95 GLY A CA 1
ATOM 768 C C . GLY A 1 95 ? -2.236 -2.572 11.595 1.00 95.00 95 GLY A C 1
ATOM 769 O O . GLY A 1 95 ? -1.448 -3.415 11.174 1.00 95.00 95 GLY A O 1
ATOM 770 N N . THR A 1 96 ? -3.499 -2.472 11.179 1.00 97.88 96 THR A N 1
ATOM 771 C CA . THR A 1 96 ? -4.116 -3.308 10.135 1.00 97.88 96 THR A CA 1
ATOM 772 C C . THR A 1 96 ? -4.730 -2.454 9.028 1.00 97.88 96 THR A C 1
ATOM 774 O O . THR A 1 96 ? -4.825 -1.231 9.159 1.00 97.88 96 THR A O 1
ATOM 777 N N . ILE A 1 97 ? -5.185 -3.097 7.958 1.00 98.44 97 ILE A N 1
ATOM 778 C CA . ILE A 1 97 ? -6.002 -2.491 6.908 1.00 98.44 97 ILE A CA 1
ATOM 779 C C . ILE A 1 97 ? -7.301 -3.277 6.751 1.00 98.44 97 ILE A C 1
ATOM 781 O O . ILE A 1 97 ? -7.280 -4.496 6.612 1.00 98.44 97 ILE A O 1
ATOM 785 N N . THR A 1 98 ? -8.435 -2.585 6.767 1.00 98.56 98 THR A N 1
ATOM 786 C CA . THR A 1 98 ? -9.758 -3.193 6.641 1.00 98.56 98 THR A CA 1
ATOM 787 C C . THR A 1 98 ? -10.372 -2.845 5.295 1.00 98.56 98 THR A C 1
ATOM 789 O O . THR A 1 98 ? -10.507 -1.675 4.940 1.00 98.56 98 THR A O 1
ATOM 792 N N . CYS A 1 99 ? -10.762 -3.874 4.546 1.00 98.50 99 CYS A N 1
ATOM 793 C CA . CYS A 1 99 ? -11.440 -3.738 3.267 1.00 98.50 99 CYS A CA 1
ATOM 794 C C . CYS A 1 99 ? -12.836 -3.122 3.454 1.00 98.50 99 CYS A C 1
ATOM 796 O O . CYS A 1 99 ? -13.666 -3.671 4.180 1.00 98.50 99 CYS A O 1
ATOM 798 N N . GLU A 1 100 ? -13.126 -2.038 2.732 1.00 97.62 100 GLU A N 1
ATOM 799 C CA . GLU A 1 100 ? -14.424 -1.344 2.782 1.00 97.62 100 GLU A CA 1
ATOM 800 C C . GLU A 1 100 ? -15.616 -2.206 2.336 1.00 97.62 100 GLU A C 1
ATOM 802 O O . GLU A 1 100 ? -16.752 -1.917 2.699 1.00 97.62 100 GLU A O 1
ATOM 807 N N . TYR A 1 101 ? -15.385 -3.273 1.561 1.00 97.88 101 TYR A N 1
ATOM 808 C CA . TYR A 1 101 ? -16.482 -4.039 0.975 1.00 97.88 101 TYR A CA 1
ATOM 809 C C . TYR A 1 101 ? -17.188 -4.932 2.009 1.00 97.88 101 TYR A C 1
ATOM 811 O O . TYR A 1 101 ? -18.407 -4.896 2.137 1.00 97.88 101 TYR A O 1
ATOM 819 N N . HIS A 1 102 ? -16.431 -5.747 2.749 1.00 97.81 102 HIS A N 1
ATOM 820 C CA . HIS A 1 102 ? -16.997 -6.716 3.703 1.00 97.81 102 HIS A CA 1
ATOM 821 C C . HIS A 1 102 ? -16.275 -6.733 5.058 1.00 97.81 102 HIS A C 1
ATOM 823 O O . HIS A 1 102 ? -16.512 -7.634 5.853 1.00 97.81 102 HIS A O 1
ATOM 829 N N . GLY A 1 103 ? -15.369 -5.788 5.320 1.00 97.88 103 GLY A N 1
ATOM 830 C CA . GLY A 1 103 ? -14.704 -5.671 6.620 1.00 97.88 103 GLY A CA 1
ATOM 831 C C . GLY A 1 103 ? -13.538 -6.633 6.867 1.00 97.88 103 GLY A C 1
ATOM 832 O O . GLY A 1 103 ? -12.952 -6.579 7.945 1.00 97.88 103 GLY A O 1
ATOM 833 N N . TYR A 1 104 ? -13.162 -7.458 5.882 1.00 98.25 104 TYR A N 1
ATOM 834 C CA . TYR A 1 104 ? -11.981 -8.324 5.983 1.00 98.25 104 TYR A CA 1
ATOM 835 C C . TYR A 1 104 ? -10.754 -7.478 6.308 1.00 98.25 104 TYR A C 1
ATOM 837 O O . TYR A 1 104 ? -10.454 -6.514 5.593 1.00 98.25 104 TYR A O 1
ATOM 845 N N . THR A 1 105 ? -10.080 -7.829 7.395 1.00 98.56 105 THR A N 1
ATOM 846 C CA . THR A 1 105 ? -8.986 -7.045 7.957 1.00 98.56 105 THR A CA 1
ATOM 847 C C . THR A 1 105 ? -7.683 -7.812 7.873 1.00 98.56 105 THR A C 1
ATOM 849 O O . THR A 1 105 ? -7.604 -8.953 8.315 1.00 98.56 105 THR A O 1
ATOM 852 N N . PHE A 1 106 ? -6.650 -7.158 7.349 1.00 98.62 106 PHE A N 1
ATOM 853 C CA . PHE A 1 106 ? -5.343 -7.753 7.110 1.00 98.62 106 PHE A CA 1
ATOM 854 C C . PHE A 1 106 ? -4.269 -7.095 7.968 1.00 98.62 106 PHE A C 1
ATOM 856 O O . PHE A 1 106 ? -4.269 -5.872 8.155 1.00 98.62 106 PHE A O 1
ATOM 863 N N . ASP A 1 107 ? -3.350 -7.898 8.492 1.00 97.88 107 ASP A N 1
ATOM 864 C CA . ASP A 1 107 ? -2.169 -7.394 9.180 1.00 97.88 107 ASP A CA 1
ATOM 865 C C . ASP A 1 107 ? -1.042 -7.006 8.207 1.00 97.88 107 ASP A C 1
ATOM 867 O O . ASP A 1 107 ? -1.196 -6.994 6.985 1.00 97.88 107 ASP A O 1
ATOM 871 N N . GLY A 1 108 ? 0.107 -6.635 8.769 1.00 96.88 108 GLY A N 1
ATOM 872 C CA . GLY A 1 108 ? 1.269 -6.188 8.011 1.00 96.88 108 GLY A CA 1
ATOM 873 C C . GLY A 1 108 ? 1.958 -7.252 7.149 1.00 96.88 108 GLY A C 1
ATOM 874 O O . GLY A 1 108 ? 2.766 -6.876 6.300 1.00 96.88 108 GLY A O 1
ATOM 875 N N . GLU A 1 109 ? 1.665 -8.532 7.370 1.00 97.19 109 GLU A N 1
ATOM 876 C CA . GLU A 1 109 ? 2.181 -9.655 6.581 1.00 97.19 109 GLU A CA 1
ATOM 877 C C . GLU A 1 109 ? 1.140 -10.140 5.550 1.00 97.19 109 GLU A C 1
ATOM 879 O O . GLU A 1 109 ? 1.444 -10.981 4.708 1.00 97.19 109 GLU A O 1
ATOM 884 N N . GLY A 1 110 ? -0.070 -9.562 5.564 1.00 97.00 110 GLY A N 1
ATOM 885 C CA . GLY A 1 110 ? -1.159 -9.891 4.645 1.00 97.00 110 GLY A CA 1
ATOM 886 C C . GLY A 1 110 ? -2.103 -10.978 5.160 1.00 97.00 110 GLY A C 1
ATOM 887 O O . GLY A 1 110 ? -2.973 -11.422 4.412 1.00 97.00 110 GLY A O 1
ATOM 888 N N . GLU A 1 111 ? -1.975 -11.387 6.424 1.00 97.88 111 GLU A N 1
ATOM 889 C CA . GLU A 1 111 ? -2.845 -12.394 7.031 1.00 97.88 111 GLU A CA 1
ATOM 890 C C . GLU A 1 111 ? -4.198 -11.785 7.407 1.00 97.88 111 GLU A C 1
ATOM 892 O O . GLU A 1 111 ? -4.269 -10.686 7.963 1.00 97.88 111 GLU A O 1
ATOM 897 N N . CYS A 1 112 ? -5.286 -12.504 7.119 1.00 98.00 112 CYS A N 1
ATOM 898 C CA . CYS A 1 112 ? -6.631 -12.086 7.509 1.00 98.00 112 CYS A CA 1
ATOM 899 C C . CYS A 1 112 ? -6.832 -12.330 9.011 1.00 98.00 112 CYS A C 1
ATOM 901 O O . CYS A 1 112 ? -6.824 -13.475 9.462 1.00 98.00 112 CYS A O 1
ATOM 903 N N . VAL A 1 113 ? -7.037 -11.265 9.784 1.00 98.06 113 VAL A N 1
ATOM 904 C CA . VAL A 1 113 ? -7.091 -11.299 11.258 1.00 98.06 113 VAL A CA 1
ATOM 905 C C . VAL A 1 113 ? -8.460 -10.953 11.848 1.00 98.06 113 VAL A C 1
ATOM 907 O O . VAL A 1 113 ? -8.657 -11.152 13.048 1.00 98.06 113 VAL A O 1
ATOM 910 N N . ALA A 1 114 ? -9.394 -10.443 11.039 1.00 94.94 114 ALA A N 1
ATOM 911 C CA . ALA A 1 114 ? -10.796 -10.225 11.406 1.00 94.94 114 ALA A CA 1
ATOM 912 C C . ALA A 1 114 ? -11.706 -10.191 10.173 1.00 94.94 114 ALA A C 1
ATOM 914 O O . ALA A 1 114 ? -11.200 -9.841 9.078 1.00 94.94 114 ALA A O 1
#

pLDDT: mean 86.15, std 16.55, range [47.47, 98.62]

Sequence (114 aa):
MNGAKLADDAERAWQEAQGATPLGPFEYVPPLGFREYWYPALFKKEIGPKQPKFVKIMDEDIVFFRGKAEKVHALFDWCPHRSARLSQGESLFPGTITCEYHGYTFDGEGECVA

Mean predicted aligned error: 10.02 Å

Radius of gyration: 21.74 Å; Cα contacts (8 Å, |Δi|>4): 171; chains: 1; bounding box: 46×24×64 Å

Solvent-accessible surface area (backbone atoms only — not comparable to full-atom values): 6820 Å² total; per-residue (Å²): 134,67,69,68,60,56,52,53,52,49,52,48,54,50,55,60,48,64,71,77,45,101,56,54,92,68,68,77,54,54,95,75,45,82,83,77,58,92,71,93,85,78,62,76,86,77,47,40,79,40,48,37,38,70,48,76,56,97,87,42,53,31,21,32,37,30,26,60,96,81,37,76,29,71,45,68,35,46,36,90,88,80,60,49,47,40,39,77,18,34,34,83,49,96,26,28,44,21,26,67,87,82,53,51,21,25,42,63,88,66,50,78,78,83

Foldseek 3Di:
DDVVVVVVVVVVVQVVQVPPDPAHPCSPAPPVGPPPDDDDFDDLVVADQKAWDWGADPNFIKIWHQAPPRDIAIDGQADPPHGQGQNVFICPDGRWTFGPPPRQIAHRVGDGDD

Nearest PDB structures (foldseek):
  6zgp-assembly3_G  TM=7.071E-01  e=2.079E-04  Acinetobacter baumannii
  6zgp-assembly4_J  TM=7.054E-01  e=3.173E-04  Acinetobacter baumannii
  6zgp-assembly2_F  TM=6.725E-01  e=2.647E-04  Acinetobacter baumannii
  6y8s-assembly1_A  TM=6.490E-01  e=2.492E-04  Acinetobacter baumannii
  4qup-assembly1_A  TM=7.094E-01  e=9.996E-04  Sinorhizobium meliloti 1021